Protein 2W2U (pdb70)

Sequence (171 aa):
MSAQVMLEEMARKYAINAVKADKEGNAEEAITNYKKAIEVLAQLVSLYRDGSTAAIYEQMINEYKRRIEVLKELISAQVMLEEMARKYAINAVKADKEGNAEEAITNYKKAIEVLAQLVSLYRDGSTAAIYEQMINEYKRRIEVLKELIRELLPELPHPPRELLPELPHPP

InterPro domains:
  IPR003593 AAA+ ATPase domain [SM00382] (136-277)
  IPR003959 ATPase, AAA-type, core [PF00004] (140-274)
  IPR007330 MIT domain [PF04212] (10-73)
  IPR007330 MIT domain [SM00745] (4-81)
  IPR027417 P-loop containing nucleoside triphosphate hydrolase [G3DSA:3.40.50.300] (93-274)
  IPR027417 P-loop containing nucleoside triphosphate hydrolase [SSF52540] (101-371)
  IPR036181 MIT domain superfamily [SSF116846] (7-85)
  IPR041569 AAA ATPase, AAA+ lid domain [PF17862] (296-332)
  IPR050304 Microtubule-severing AAA ATPase [PTHR23074] (82-372)
  IPR054951 Cell division protein CdvC [NF041006] (1-373)

Foldseek 3Di:
DDPLVVLVVVLVVLCVQLVVCVVVVNLVSNLVSLVSSLVSLVVSCVVPVPDPCNVVSVVSNVVSVVSNVVSVVPD/DLLVVLVVQLVVLQVQLVVCVVVPNLPSNLVSLVRSLVSLVVSCVVPVPDPCNVVSVVSNVVSVVVNVVSVVVD/DADVVDDDDDD/DDDPPDDDDDD

CATH classification: 1.20.58.80

Nearest PDB structures (foldseek):
  2w2u-assembly1_A  TM=1.014E+00  e=7.326E-10  Sulfolobus acidocaldarius
  2w2u-assembly2_B  TM=1.012E+00  e=4.508E-09  Sulfolobus acidocaldarius
  2v6y-assembly1_A  TM=9.928E-01  e=1.707E-07  Saccharolobus solfataricus
  4zey-assembly1_A  TM=8.244E-01  e=1.006E-01  Homo sapiens
  2crb-assembly1_A  TM=7.831E-01  e=1.677E-01  Mus musculus

Organism: NCBI:txid2285

Structure (mmCIF, N/CA/C/O backbone):
data_2W2U
#
_entry.id   2W2U
#
_cell.length_a   49.855
_cell.length_b   49.855
_cell.length_c   107.672
_cell.angle_alpha   90.00
_cell.angle_beta   90.00
_cell.angle_gamma   90.00
#
_symmetry.space_group_name_H-M   'P 43'
#
loop_
_entity.id
_entity.type
_entity.pdbx_description
1 polymer 'HYPOTHETICAL P60 KATANIN'
2 polymer 'CONSERVED ARCHAEAL PROTEIN'
3 water water
#
loop_
_atom_site.group_PDB
_atom_site.id
_atom_sit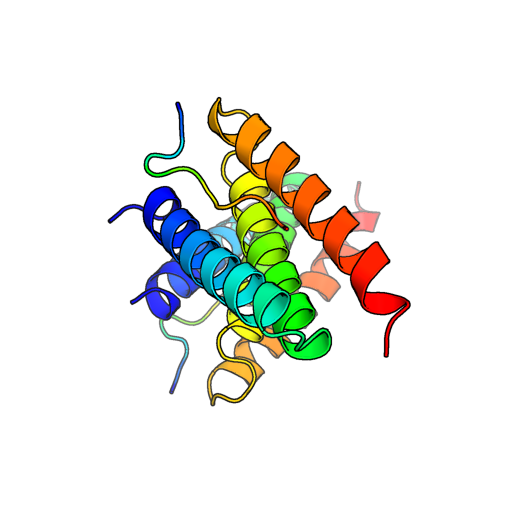e.type_symbol
_atom_site.label_atom_id
_atom_site.label_alt_id
_atom_site.label_comp_id
_atom_site.label_asym_id
_atom_site.label_entity_id
_atom_site.label_seq_id
_atom_site.pdbx_PDB_ins_code
_atom_site.Cartn_x
_atom_site.Cartn_y
_atom_site.Cartn_z
_atom_site.occupancy
_atom_site.B_iso_or_equiv
_atom_site.auth_seq_id
_atom_site.auth_comp_id
_atom_site.auth_asym_id
_atom_site.auth_atom_id
_atom_site.pdbx_PDB_model_num
ATOM 1 N N . MET A 1 9 ? 24.083 -16.224 38.924 1.00 24.71 1 MET A N 1
ATOM 2 C CA . MET A 1 9 ? 23.541 -14.882 39.280 1.00 24.62 1 MET A CA 1
ATOM 3 C C . MET A 1 9 ? 22.069 -14.983 39.664 1.00 23.59 1 MET A C 1
ATOM 4 O O . MET A 1 9 ? 21.245 -15.434 38.868 1.00 24.07 1 MET A O 1
ATOM 9 N N . SER A 1 10 ? 21.754 -14.560 40.888 1.00 22.33 2 SER A N 1
ATOM 10 C CA . SER A 1 10 ? 20.381 -14.539 41.404 1.00 20.78 2 SER A CA 1
ATOM 11 C C . SER A 1 10 ? 19.457 -13.637 40.576 1.00 19.96 2 SER A C 1
ATOM 12 O O . SER A 1 10 ? 19.924 -12.831 39.766 1.00 19.52 2 SER A O 1
ATOM 15 N N . ALA A 1 11 ? 18.151 -13.783 40.794 1.00 18.78 3 ALA A N 1
ATOM 16 C CA . ALA A 1 11 ? 17.141 -12.964 40.127 1.00 18.00 3 ALA A CA 1
ATOM 17 C C . ALA A 1 11 ? 17.211 -11.491 40.542 1.00 17.38 3 ALA A C 1
ATOM 18 O O . ALA A 1 11 ? 16.951 -10.604 39.726 1.00 17.13 3 ALA A O 1
ATOM 20 N N . GLN A 1 12 ? 17.561 -11.241 41.806 1.00 16.56 4 GLN A N 1
ATOM 21 C CA . GLN A 1 12 ? 17.660 -9.880 42.331 1.00 15.91 4 GLN A CA 1
ATOM 22 C C . GLN A 1 12 ? 18.781 -9.116 41.647 1.00 15.75 4 GLN A C 1
ATOM 23 O O . GLN A 1 12 ? 18.556 -8.042 41.089 1.00 15.11 4 GLN A O 1
ATOM 29 N N . VAL A 1 13 ? 19.983 -9.694 41.690 1.00 15.77 5 VAL A N 1
ATOM 30 C CA . VAL A 1 13 ? 21.185 -9.095 41.117 1.00 15.72 5 VAL A CA 1
ATOM 31 C C . VAL A 1 13 ? 21.056 -8.910 39.596 1.00 15.80 5 VAL A C 1
ATOM 32 O O . VAL A 1 13 ? 21.474 -7.892 39.051 1.00 15.67 5 VAL A O 1
ATOM 36 N N . MET A 1 14 ? 20.462 -9.895 38.931 1.00 15.92 6 MET A N 1
ATOM 37 C CA . MET A 1 14 ? 20.246 -9.845 37.490 1.00 16.65 6 MET A CA 1
ATOM 38 C C . MET A 1 14 ? 19.314 -8.686 37.094 1.00 15.21 6 MET A C 1
ATOM 39 O O . MET A 1 14 ? 19.604 -7.938 36.149 1.00 14.62 6 MET A O 1
ATOM 44 N N . LEU A 1 15 ? 18.212 -8.533 37.826 1.00 14.07 7 LEU A N 1
ATOM 45 C CA . LEU A 1 15 ? 17.291 -7.417 37.592 1.00 13.64 7 LEU A CA 1
ATOM 46 C C . LEU A 1 15 ? 17.905 -6.070 37.976 1.00 13.08 7 LEU A C 1
ATOM 47 O O . LEU A 1 15 ? 17.718 -5.078 37.276 1.00 12.84 7 LEU A O 1
ATOM 52 N N . GLU A 1 16 ? 18.644 -6.039 39.081 1.00 12.94 8 GLU A N 1
ATOM 53 C CA . GLU A 1 16 ? 19.352 -4.824 39.488 1.00 13.04 8 GLU A CA 1
ATOM 54 C C . GLU A 1 16 ? 20.291 -4.301 38.395 1.00 13.34 8 GLU A C 1
ATOM 55 O O . GLU A 1 16 ? 20.310 -3.103 38.116 1.00 13.09 8 GLU A O 1
ATOM 61 N N . GLU A 1 17 ? 21.050 -5.204 37.778 1.00 14.02 9 GLU A N 1
ATOM 62 C CA . GLU A 1 17 ? 21.938 -4.856 36.662 1.00 15.13 9 GLU A CA 1
ATOM 63 C C . GLU A 1 17 ? 21.168 -4.352 35.427 1.00 14.92 9 GLU A C 1
ATOM 64 O O . GLU A 1 17 ? 21.599 -3.398 34.761 1.00 14.71 9 GLU A O 1
ATOM 70 N N . MET A 1 18 ? 20.041 -5.002 35.136 1.00 14.81 10 MET A N 1
ATOM 71 C CA . MET A 1 18 ? 19.138 -4.598 34.055 1.00 15.45 10 MET A CA 1
ATOM 72 C C . MET A 1 18 ? 18.628 -3.174 34.261 1.00 14.83 10 MET A C 1
ATOM 73 O O . MET A 1 18 ? 18.679 -2.358 33.348 1.00 15.17 10 MET A O 1
ATOM 78 N N . ALA A 1 19 ? 18.132 -2.891 35.463 1.00 14.83 11 ALA A N 1
ATOM 79 C CA . ALA A 1 19 ? 17.702 -1.547 35.851 1.00 14.81 11 ALA A CA 1
ATOM 80 C C . ALA A 1 19 ? 18.836 -0.529 35.723 1.00 14.82 11 ALA A C 1
ATOM 81 O O . ALA A 1 19 ? 18.628 0.569 35.203 1.00 14.51 11 ALA A O 1
ATOM 83 N N . ARG A 1 20 ? 20.030 -0.912 36.188 1.00 15.07 12 ARG A N 1
ATOM 84 C CA . ARG A 1 20 ? 21.235 -0.081 36.082 1.00 15.73 12 ARG A CA 1
ATOM 85 C C . ARG A 1 20 ? 21.576 0.307 34.638 1.00 15.39 12 ARG A C 1
ATOM 86 O O . ARG A 1 20 ? 21.813 1.477 34.358 1.00 15.27 12 ARG A O 1
ATOM 94 N N . LYS A 1 21 ? 21.605 -0.680 33.743 1.00 15.52 13 LYS A N 1
ATOM 95 C CA . LYS A 1 21 ? 21.838 -0.463 32.311 1.00 16.23 13 LYS A CA 1
ATOM 96 C C . LYS A 1 21 ? 20.846 0.544 31.722 1.00 15.59 13 LYS A C 1
ATOM 97 O O . LYS A 1 21 ? 21.244 1.459 31.005 1.00 15.67 13 LYS A O 1
ATOM 103 N N . TYR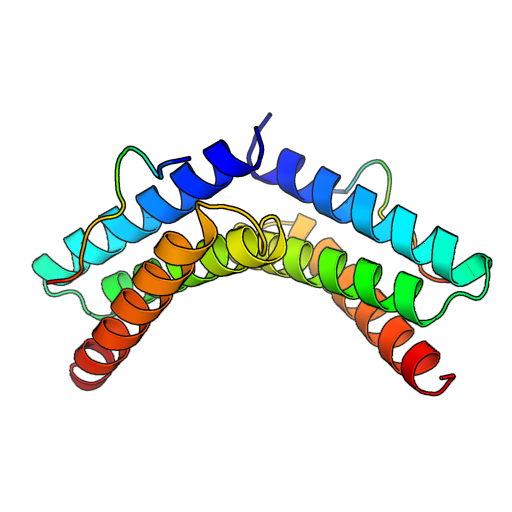 A 1 22 ? 19.564 0.382 32.040 1.00 15.29 14 TYR A N 1
ATOM 104 C CA . TYR A 1 22 ? 18.543 1.333 31.598 1.00 15.00 14 TYR A CA 1
ATOM 105 C C . TYR A 1 22 ? 18.747 2.734 32.174 1.00 14.87 14 TYR A C 1
ATOM 106 O O . TYR A 1 22 ? 18.655 3.726 31.443 1.00 14.57 14 TYR A O 1
ATOM 115 N N . ALA A 1 23 ? 19.032 2.803 33.475 1.00 14.62 15 ALA A N 1
ATOM 116 C CA . ALA A 1 23 ? 19.264 4.074 34.165 1.00 14.80 15 ALA A CA 1
ATOM 117 C C . ALA A 1 23 ? 20.459 4.834 33.585 1.00 15.10 15 ALA A C 1
ATOM 118 O O . ALA A 1 23 ? 20.380 6.041 33.365 1.00 15.26 15 ALA A O 1
ATOM 120 N N . ILE A 1 24 ? 21.553 4.119 33.333 1.00 15.42 16 ILE A N 1
ATOM 121 C CA . ILE A 1 24 ? 22.744 4.689 32.699 1.00 15.82 16 ILE A CA 1
ATOM 122 C C . ILE A 1 24 ? 22.434 5.182 31.276 1.00 15.76 16 ILE A C 1
ATOM 123 O O . ILE A 1 24 ? 22.877 6.264 30.885 1.00 16.04 16 ILE A O 1
ATOM 128 N N . ASN A 1 25 ? 21.676 4.395 30.514 1.00 15.92 17 ASN A N 1
ATOM 129 C CA . ASN A 1 25 ? 21.238 4.806 29.176 1.00 16.21 17 ASN A CA 1
ATOM 130 C C . ASN A 1 25 ? 20.399 6.085 29.201 1.00 15.99 17 ASN A C 1
ATOM 131 O O . ASN A 1 25 ? 20.550 6.947 28.337 1.00 15.86 17 ASN A O 1
ATOM 136 N N . ALA A 1 26 ? 19.525 6.194 30.199 1.00 15.90 18 ALA A N 1
ATOM 137 C CA . ALA A 1 26 ? 18.633 7.342 30.355 1.00 16.04 18 ALA A CA 1
ATOM 138 C C . ALA A 1 26 ? 19.367 8.634 30.726 1.00 16.46 18 ALA A C 1
ATOM 139 O O . ALA A 1 26 ? 19.089 9.693 30.164 1.00 16.01 18 ALA A O 1
ATOM 141 N N . VAL A 1 27 ? 20.294 8.538 31.677 1.00 17.03 19 VAL A N 1
ATOM 142 C CA . VAL A 1 27 ? 21.058 9.695 32.134 1.00 17.92 19 VAL A CA 1
ATOM 143 C C . VAL A 1 27 ? 21.987 10.192 31.015 1.00 18.39 19 VAL A C 1
ATOM 144 O O . VAL A 1 27 ? 22.159 11.403 30.834 1.00 18.79 19 VAL A O 1
ATOM 148 N N . LYS A 1 28 ? 22.553 9.253 30.257 1.00 18.70 20 LYS A N 1
ATOM 149 C CA . LYS A 1 28 ? 23.392 9.575 29.103 1.00 19.17 20 LYS A CA 1
ATOM 150 C C . LYS A 1 28 ? 22.589 10.333 28.048 1.00 19.09 20 LYS A C 1
ATOM 151 O O . LYS A 1 28 ? 22.973 11.437 27.649 1.00 18.84 20 LYS A O 1
ATOM 157 N N . ALA A 1 29 ? 21.471 9.741 27.617 1.00 19.09 21 ALA A N 1
ATOM 158 C CA . ALA A 1 29 ? 20.575 10.359 26.637 1.00 19.26 21 ALA A CA 1
ATOM 159 C C . ALA A 1 29 ? 20.051 11.711 27.127 1.00 19.36 21 ALA A C 1
ATOM 160 O O . ALA A 1 29 ? 19.947 12.662 26.354 1.00 19.22 21 ALA A O 1
ATOM 162 N N . ASP A 1 30 ? 19.744 11.781 28.420 1.00 19.83 22 ASP A N 1
ATOM 163 C CA . ASP A 1 30 ? 19.300 13.004 29.081 1.00 20.33 22 ASP A CA 1
ATOM 164 C C . ASP A 1 30 ? 20.329 14.131 28.916 1.00 20.95 22 ASP A C 1
ATOM 165 O O . ASP A 1 30 ? 19.976 15.245 28.518 1.00 21.11 22 ASP A O 1
ATOM 170 N N . LYS A 1 31 ? 21.593 13.831 29.212 1.00 21.57 23 LYS A N 1
ATOM 171 C CA . LYS A 1 31 ? 22.676 14.816 29.123 1.00 22.27 23 LYS A CA 1
ATOM 172 C C . LYS A 1 31 ? 23.024 15.208 27.682 1.00 22.30 23 LYS A C 1
ATOM 173 O O . LYS A 1 31 ? 23.570 16.287 27.440 1.00 22.53 23 LYS A O 1
ATOM 179 N N . GLU A 1 32 ? 22.700 14.332 26.736 1.00 22.35 24 GLU A N 1
ATOM 180 C CA . GLU A 1 32 ? 22.844 14.618 25.309 1.00 22.38 24 GLU A CA 1
ATOM 181 C C . GLU A 1 32 ? 21.645 15.383 24.721 1.00 22.07 24 GLU A C 1
ATOM 182 O O . GLU A 1 32 ? 21.641 15.727 23.535 1.00 22.23 24 GLU A O 1
ATOM 188 N N . GLY A 1 33 ? 20.638 15.647 25.551 1.00 21.64 25 GLY A N 1
ATOM 189 C CA . GLY A 1 33 ? 19.474 16.441 25.153 1.00 21.19 25 GLY A CA 1
ATOM 190 C C . GLY A 1 33 ? 18.474 15.703 24.277 1.00 20.98 25 GLY A C 1
ATOM 191 O O . GLY A 1 33 ? 17.783 16.320 23.458 1.00 21.24 25 GLY A O 1
ATOM 192 N N . ASN A 1 34 ? 18.420 14.381 24.431 1.00 20.24 26 ASN A N 1
ATOM 193 C CA . ASN A 1 34 ? 17.445 13.543 23.740 1.00 19.89 26 ASN A CA 1
ATOM 194 C C . ASN A 1 34 ? 16.349 13.126 24.723 1.00 19.23 26 ASN A C 1
ATOM 195 O O . ASN A 1 34 ? 16.404 12.037 25.308 1.00 19.04 26 ASN A O 1
ATOM 200 N N . ALA A 1 35 ? 15.362 14.003 24.898 1.00 18.27 27 ALA A N 1
ATOM 201 C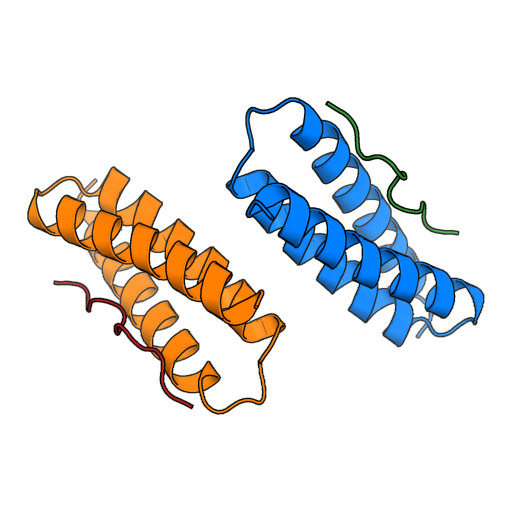 CA . ALA A 1 35 ? 14.301 13.816 25.890 1.00 17.59 27 ALA A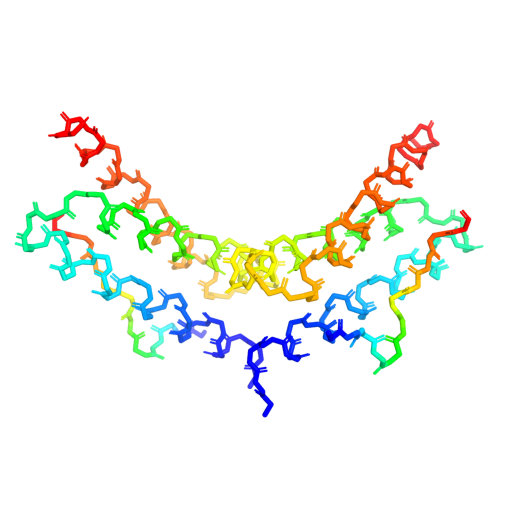 CA 1
ATOM 202 C C . ALA A 1 35 ? 13.564 12.487 25.768 1.00 17.24 27 ALA A C 1
ATOM 203 O O . ALA A 1 35 ? 13.350 11.806 26.776 1.00 17.13 27 ALA A O 1
ATOM 205 N N . GLU A 1 36 ? 13.196 12.116 24.541 1.00 16.81 28 GLU A N 1
ATOM 206 C CA . GLU A 1 36 ? 12.436 10.887 24.289 1.00 16.73 28 GLU A CA 1
ATOM 207 C C . GLU A 1 36 ? 13.192 9.607 24.665 1.00 16.54 28 GLU A C 1
ATOM 208 O O . GLU A 1 36 ? 12.639 8.739 25.348 1.00 15.97 28 GLU A O 1
ATOM 214 N N . GLU A 1 37 ? 14.435 9.501 24.192 1.00 16.33 29 GLU A N 1
ATOM 215 C CA . GLU A 1 37 ? 15.329 8.393 24.523 1.00 16.54 29 GLU A CA 1
ATOM 216 C C . GLU A 1 37 ? 15.647 8.333 26.012 1.00 15.51 29 GLU A C 1
ATOM 217 O O . GLU A 1 37 ? 15.737 7.251 26.590 1.00 15.46 29 GLU A O 1
ATOM 223 N N . ALA A 1 38 ? 15.821 9.499 26.626 1.00 14.59 30 ALA A N 1
ATOM 224 C CA . ALA A 1 38 ? 16.002 9.575 28.071 1.00 13.86 30 ALA A CA 1
ATOM 225 C C . ALA A 1 38 ? 14.763 9.017 28.777 1.00 13.43 30 ALA A C 1
ATOM 226 O O . ALA A 1 38 ? 14.878 8.139 29.639 1.00 13.09 30 ALA A O 1
ATOM 228 N N . ILE A 1 39 ? 13.585 9.505 28.374 1.00 12.77 31 ILE A N 1
ATOM 229 C CA . ILE A 1 39 ? 12.313 9.051 28.941 1.00 12.56 31 ILE A CA 1
ATOM 230 C C . ILE A 1 39 ? 12.070 7.548 28.767 1.00 12.30 31 ILE A C 1
ATOM 231 O O . ILE A 1 39 ? 11.700 6.876 29.733 1.00 12.15 31 ILE A O 1
ATOM 236 N N . THR A 1 40 ? 12.288 7.026 27.555 1.00 12.01 32 THR A N 1
ATOM 237 C CA . THR A 1 40 ? 12.099 5.596 27.269 1.00 12.10 32 THR A CA 1
ATOM 238 C C . THR A 1 40 ? 12.904 4.741 28.244 1.00 11.45 32 THR A C 1
ATOM 239 O O . THR A 1 40 ? 12.396 3.785 28.817 1.00 11.63 32 THR A O 1
ATOM 243 N N . ASN A 1 41 ? 14.166 5.104 28.421 1.00 11.02 33 ASN A N 1
ATOM 244 C CA . ASN A 1 41 ? 15.073 4.364 29.279 1.00 10.62 33 ASN A CA 1
ATOM 245 C C . ASN A 1 41 ? 14.772 4.500 30.782 1.00 10.21 33 ASN A C 1
ATOM 246 O O . ASN A 1 41 ? 14.892 3.527 31.524 1.00 9.64 33 ASN A O 1
ATOM 251 N N . TYR A 1 42 ? 14.364 5.697 31.211 1.00 10.17 34 TYR A N 1
ATOM 252 C CA . TYR A 1 42 ? 13.895 5.924 32.585 1.00 10.04 34 TYR A CA 1
ATOM 253 C C . TYR A 1 42 ? 12.679 5.034 32.888 1.00 10.50 34 TYR A C 1
ATOM 254 O O . TYR A 1 42 ? 12.612 4.401 33.950 1.00 10.23 34 TYR A O 1
ATOM 263 N N . LYS A 1 43 ? 11.726 4.986 31.953 1.00 10.57 35 LYS A N 1
ATOM 264 C CA . LYS A 1 43 ? 10.513 4.179 32.124 1.00 10.95 35 LYS A CA 1
ATOM 265 C C . LYS A 1 43 ? 10.850 2.698 32.253 1.00 10.70 35 LYS A C 1
ATOM 266 O O . LYS A 1 43 ? 10.215 1.974 33.020 1.00 9.97 35 LYS A O 1
ATOM 272 N N . LYS A 1 44 ? 11.850 2.264 31.486 1.00 11.01 36 LYS A N 1
ATOM 273 C CA . LYS A 1 44 ? 12.281 0.869 31.484 1.00 11.65 36 LYS A CA 1
ATOM 274 C C . LYS A 1 44 ? 13.021 0.514 32.769 1.00 11.46 36 LYS A C 1
ATOM 275 O O . LYS A 1 44 ? 12.920 -0.611 33.256 1.00 11.69 36 LYS A O 1
ATOM 281 N N . ALA A 1 45 ? 13.759 1.480 33.309 1.00 11.31 37 ALA A N 1
ATOM 282 C CA . ALA A 1 45 ? 14.382 1.337 34.624 1.00 11.34 37 ALA A CA 1
ATOM 283 C C . ALA A 1 45 ? 13.315 1.270 35.724 1.00 11.42 37 ALA A C 1
ATOM 284 O O . ALA A 1 45 ? 13.400 0.435 36.628 1.00 10.88 37 ALA A O 1
ATOM 286 N N . ILE A 1 46 ? 12.310 2.143 35.626 1.00 11.87 38 ILE A N 1
ATOM 287 C CA . ILE A 1 46 ? 11.181 2.164 36.571 1.00 12.50 38 ILE A CA 1
ATOM 288 C C . ILE A 1 46 ? 10.454 0.813 36.601 1.00 12.63 38 ILE A C 1
ATOM 289 O O . ILE A 1 46 ? 10.215 0.252 37.673 1.00 12.21 38 ILE A O 1
ATOM 294 N N . GLU A 1 47 ? 10.139 0.284 35.420 1.00 12.90 39 GLU A N 1
ATOM 295 C CA . GLU A 1 47 ? 9.464 -1.007 35.319 1.00 13.47 39 GLU A CA 1
ATOM 296 C C . GLU A 1 47 ? 10.265 -2.156 35.951 1.00 12.73 39 GLU A C 1
ATOM 297 O O . GLU A 1 47 ? 9.697 -3.000 36.644 1.00 12.67 39 GLU A O 1
ATOM 303 N N . VAL A 1 48 ? 11.573 -2.196 35.710 1.00 12.18 40 VAL A N 1
ATOM 304 C CA . VAL A 1 48 ? 12.424 -3.221 36.346 1.00 11.77 40 VAL A CA 1
ATOM 305 C C . VAL A 1 48 ? 12.487 -3.008 37.865 1.00 11.31 40 VAL A C 1
ATOM 306 O O . VAL A 1 48 ? 12.430 -3.970 38.634 1.00 11.11 40 VAL A O 1
ATOM 310 N N . LEU A 1 49 ? 12.594 -1.747 38.285 1.00 11.07 41 LEU A N 1
ATOM 311 C CA . LEU A 1 49 ? 12.636 -1.406 39.709 1.00 11.09 41 LEU A CA 1
ATOM 312 C C . LEU A 1 49 ? 11.308 -1.714 40.414 1.00 11.25 41 LEU A C 1
ATOM 313 O O . LEU A 1 49 ? 11.303 -2.137 41.569 1.00 10.75 41 LEU A O 1
ATOM 318 N N . ALA A 1 50 ? 10.193 -1.527 39.707 1.00 11.51 42 ALA A N 1
ATOM 319 C CA . ALA A 1 50 ? 8.881 -1.909 40.233 1.00 11.88 42 ALA A CA 1
ATOM 320 C C . ALA A 1 50 ? 8.780 -3.424 40.421 1.00 11.91 42 ALA A C 1
ATOM 321 O O . ALA A 1 50 ? 8.214 -3.893 41.408 1.00 12.13 42 ALA A O 1
ATOM 323 N N . GLN A 1 51 ? 9.347 -4.179 39.482 1.00 11.74 43 GLN A N 1
ATOM 324 C CA . GLN A 1 51 ? 9.384 -5.636 39.573 1.00 11.69 43 GLN A CA 1
ATOM 325 C C . GLN A 1 51 ? 10.200 -6.110 40.787 1.00 11.72 43 GLN A C 1
ATOM 326 O O . GLN A 1 51 ? 9.782 -7.031 41.505 1.00 11.13 43 GLN A O 1
ATOM 332 N N . LEU A 1 52 ? 11.360 -5.478 40.989 1.00 11.52 44 LEU A N 1
ATOM 333 C CA . LEU A 1 52 ? 12.215 -5.724 42.157 1.00 11.76 44 LEU A CA 1
ATOM 334 C C . LEU A 1 52 ? 11.496 -5.430 43.478 1.00 11.92 44 LEU A C 1
ATOM 335 O O . LEU A 1 52 ? 11.580 -6.218 44.419 1.00 11.93 44 LEU A O 1
ATOM 340 N N . VAL A 1 53 ? 10.783 -4.306 43.529 1.00 12.58 45 VAL A N 1
ATOM 341 C CA . VAL A 1 53 ? 9.890 -3.977 44.645 1.00 13.27 45 VAL A CA 1
ATOM 342 C C . VAL A 1 53 ? 8.835 -5.072 44.915 1.00 13.64 45 VAL A C 1
ATOM 343 O O . VAL A 1 53 ? 8.650 -5.455 46.057 1.00 13.50 45 VAL A O 1
ATOM 347 N N . SER A 1 54 ? 8.158 -5.576 43.877 1.00 14.13 46 SER A N 1
ATOM 348 C CA . SER A 1 54 ? 7.219 -6.705 44.052 1.00 14.76 46 SER A CA 1
ATOM 349 C C . SER A 1 54 ? 7.875 -7.949 44.637 1.00 14.51 46 SER A C 1
ATOM 350 O O . SER A 1 54 ? 7.298 -8.606 45.499 1.00 14.74 46 SER A O 1
ATOM 353 N N . LEU A 1 55 ? 9.071 -8.269 44.151 1.00 14.52 47 LEU A N 1
ATOM 354 C CA . LEU A 1 55 ? 9.773 -9.494 44.532 1.00 14.62 47 LEU A CA 1
ATOM 355 C C . LEU A 1 55 ? 10.406 -9.416 45.923 1.00 14.41 47 LEU A C 1
ATOM 356 O O . LEU A 1 55 ? 10.495 -10.427 46.621 1.00 14.32 47 LEU A O 1
ATOM 361 N N . TYR A 1 56 ? 10.845 -8.220 46.316 1.00 14.23 48 TYR A N 1
ATOM 362 C CA . TYR A 1 56 ? 11.579 -8.042 47.572 1.00 14.05 48 TY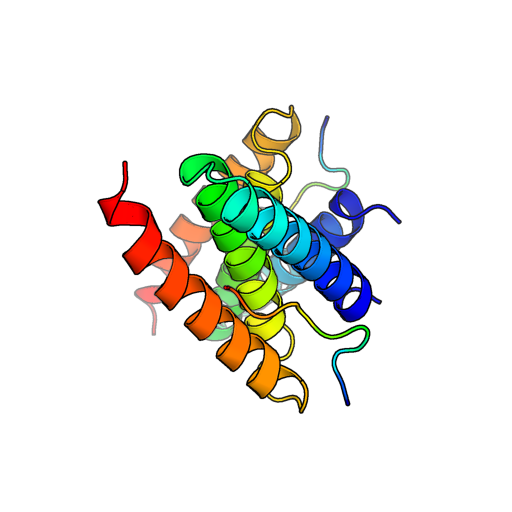R A CA 1
ATOM 363 C C . TYR A 1 56 ? 11.069 -6.837 48.360 1.00 13.85 48 TYR A C 1
ATOM 364 O O . TYR A 1 56 ? 11.854 -6.090 48.939 1.00 13.47 48 TYR A O 1
ATOM 373 N N . ARG A 1 57 ? 9.742 -6.679 48.383 1.00 13.93 49 ARG A N 1
ATOM 374 C CA . ARG A 1 57 ? 9.057 -5.544 49.009 1.00 14.12 49 ARG A CA 1
ATOM 375 C C . ARG A 1 57 ? 9.483 -5.259 50.451 1.00 13.37 49 ARG A C 1
ATOM 376 O O . ARG A 1 57 ? 9.575 -4.102 50.862 1.00 12.78 49 ARG A O 1
ATOM 384 N N . ASP A 1 58 ? 9.746 -6.321 51.205 1.00 13.25 50 ASP A N 1
ATOM 385 C CA . ASP A 1 58 ? 9.959 -6.202 52.643 1.00 13.10 50 ASP A CA 1
ATOM 386 C C . ASP A 1 58 ? 11.428 -6.191 53.039 1.00 13.02 50 ASP A C 1
ATOM 387 O O . ASP A 1 58 ? 11.744 -6.152 54.232 1.00 13.45 50 ASP A O 1
ATOM 392 N N . GLY A 1 59 ? 12.317 -6.212 52.040 1.00 12.60 51 GLY A N 1
ATOM 393 C CA . GLY A 1 59 ? 13.764 -6.165 52.266 1.00 11.97 51 GLY A CA 1
ATOM 394 C C . GLY A 1 59 ? 14.299 -4.756 52.466 1.00 11.92 51 GLY A C 1
ATOM 395 O O . GLY A 1 59 ? 13.570 -3.777 52.310 1.00 12.13 51 GLY A O 1
ATOM 396 N N . SER A 1 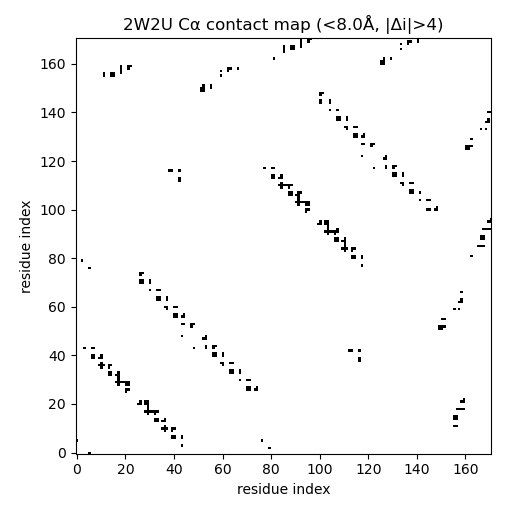60 ? 15.581 -4.655 52.807 1.00 11.74 52 SER A N 1
ATOM 397 C CA . SER A 1 60 ? 16.221 -3.365 53.047 1.00 11.92 52 SER A CA 1
ATOM 398 C C . SER A 1 60 ? 16.510 -2.566 51.770 1.00 11.82 52 SER A C 1
ATOM 399 O O . SER A 1 60 ? 16.486 -1.332 51.800 1.00 11.93 52 SER A O 1
ATOM 402 N N . THR A 1 61 ? 16.763 -3.258 50.659 1.00 11.76 53 THR A N 1
ATOM 403 C CA . THR A 1 61 ? 17.045 -2.588 49.381 1.00 11.56 53 THR A CA 1
ATOM 404 C C . THR A 1 61 ? 15.812 -1.867 48.812 1.00 11.73 53 THR A C 1
ATOM 405 O O . THR A 1 61 ? 15.955 -0.916 48.041 1.00 11.96 53 THR A O 1
ATOM 409 N N . ALA A 1 62 ? 14.613 -2.312 49.198 1.00 11.58 54 ALA A N 1
ATOM 410 C CA . ALA A 1 62 ? 13.362 -1.804 48.611 1.00 11.89 54 ALA A CA 1
ATOM 411 C C . ALA A 1 62 ? 13.218 -0.279 48.704 1.00 12.22 54 ALA A C 1
ATOM 412 O O . ALA A 1 62 ? 12.716 0.345 47.766 1.00 11.99 54 ALA A O 1
ATOM 414 N N . ALA A 1 63 ? 13.682 0.306 49.815 1.00 12.19 55 ALA A N 1
ATOM 415 C CA . ALA A 1 63 ? 13.657 1.758 50.014 1.00 12.53 55 ALA A CA 1
ATOM 416 C C . ALA A 1 63 ? 14.475 2.501 48.955 1.00 12.83 55 ALA A C 1
ATOM 417 O O . ALA A 1 63 ? 14.080 3.579 48.505 1.00 13.04 55 ALA A O 1
ATOM 419 N N . ILE A 1 64 ? 15.607 1.920 48.561 1.00 13.02 56 ILE A N 1
ATOM 420 C CA . ILE A 1 64 ? 16.426 2.467 47.475 1.00 13.46 56 ILE A CA 1
ATOM 421 C C . ILE A 1 64 ? 15.745 2.320 46.104 1.00 13.50 56 ILE A C 1
ATOM 422 O O . ILE A 1 64 ? 15.742 3.269 45.306 1.00 13.52 56 ILE A O 1
ATOM 427 N N . TYR A 1 65 ? 15.171 1.145 45.830 1.00 13.44 57 TYR A N 1
ATOM 428 C CA . TYR A 1 65 ? 14.376 0.957 44.604 1.00 13.47 57 TYR A CA 1
ATOM 429 C C . TYR A 1 65 ? 13.286 2.022 44.510 1.00 13.68 57 TYR A C 1
ATOM 430 O O . TYR A 1 65 ? 13.109 2.657 43.468 1.00 13.22 57 TYR A O 1
ATOM 439 N N . GLU A 1 66 ? 12.557 2.197 45.614 1.00 14.14 58 GLU A N 1
ATOM 440 C CA . GLU A 1 66 ? 11.420 3.104 45.679 1.00 14.85 58 GLU A CA 1
ATOM 441 C C . GLU A 1 66 ? 11.832 4.570 45.544 1.00 14.91 58 GLU A C 1
ATOM 442 O O . GLU A 1 66 ? 11.144 5.346 44.877 1.00 14.90 58 GLU A O 1
ATOM 448 N N . GLN A 1 67 ? 12.961 4.929 46.158 1.00 14.79 59 GLN A N 1
ATOM 449 C CA . GLN A 1 67 ? 13.567 6.250 46.004 1.00 14.97 59 GLN A CA 1
ATOM 450 C C . GLN A 1 67 ? 13.924 6.556 44.549 1.00 14.40 59 GLN A C 1
ATOM 451 O O . GLN A 1 67 ? 13.653 7.651 44.059 1.00 14.51 59 GLN A O 1
ATOM 457 N N . MET A 1 68 ? 14.540 5.595 43.868 1.00 14.09 60 MET A N 1
ATOM 458 C CA . MET A 1 68 ? 14.981 5.804 42.491 1.00 13.76 60 MET A CA 1
ATOM 459 C C . MET A 1 68 ? 13.820 5.857 41.489 1.00 13.47 60 MET A C 1
ATOM 460 O O . MET A 1 68 ? 13.854 6.643 40.533 1.00 13.23 60 MET A O 1
ATOM 465 N N . ILE A 1 69 ? 12.801 5.030 41.720 1.00 13.11 61 ILE A N 1
ATOM 466 C CA . ILE A 1 69 ? 11.553 5.085 40.947 1.00 13.24 61 ILE A CA 1
ATOM 467 C C . ILE A 1 69 ? 11.017 6.521 40.951 1.00 13.49 61 ILE A C 1
ATOM 468 O O . ILE A 1 69 ? 10.706 7.078 39.900 1.00 13.29 61 ILE A O 1
ATOM 473 N N . ASN A 1 70 ? 10.956 7.125 42.133 1.00 13.92 62 ASN A N 1
ATOM 474 C CA . ASN A 1 70 ? 10.417 8.472 42.275 1.00 14.36 62 ASN A CA 1
ATOM 475 C C . ASN A 1 70 ? 11.272 9.551 41.621 1.00 14.17 62 ASN A C 1
ATOM 476 O O . ASN A 1 70 ? 10.741 10.460 40.983 1.00 14.23 62 ASN A O 1
ATOM 481 N N . GLU A 1 71 ? 12.589 9.435 41.765 1.00 14.21 63 GLU A N 1
ATOM 482 C CA . GLU A 1 71 ? 13.517 10.344 41.103 1.00 14.34 63 GLU A CA 1
ATOM 483 C C . GLU A 1 71 ? 13.360 10.276 39.589 1.00 14.25 63 GLU A C 1
ATOM 484 O O . GLU A 1 71 ? 13.303 11.308 38.920 1.00 14.41 63 GLU A O 1
ATOM 490 N N . TYR A 1 72 ? 13.280 9.059 39.058 1.00 14.24 64 TYR A N 1
ATOM 491 C CA . TYR A 1 72 ? 13.140 8.856 37.617 1.00 14.12 64 TYR A CA 1
ATOM 492 C C . TYR A 1 72 ? 11.772 9.307 37.119 1.00 14.44 64 TYR A C 1
ATOM 493 O O . TYR A 1 72 ? 11.683 9.921 36.053 1.00 14.15 64 TYR A O 1
ATOM 502 N N . LYS A 1 73 ? 10.722 9.021 37.895 1.00 14.64 65 LYS A N 1
ATOM 503 C CA . LYS A 1 73 ? 9.375 9.506 37.580 1.00 15.52 65 LYS A CA 1
ATOM 504 C C . LYS A 1 73 ? 9.346 11.031 37.503 1.00 15.83 65 LYS A C 1
ATOM 505 O O . LYS A 1 73 ? 8.713 11.598 36.614 1.00 15.84 65 LYS A O 1
ATOM 511 N N . ARG A 1 74 ? 10.030 11.683 38.441 1.00 16.34 66 ARG A N 1
ATOM 512 C CA . ARG A 1 74 ? 10.094 13.144 38.478 1.00 17.20 66 ARG A CA 1
ATOM 513 C C . ARG A 1 74 ? 10.897 13.725 37.316 1.00 17.00 66 ARG A C 1
ATOM 514 O O . ARG A 1 74 ? 10.556 14.789 36.805 1.00 17.23 66 ARG A O 1
ATOM 522 N N . ARG A 1 75 ? 11.957 13.034 36.902 1.00 16.90 67 ARG A N 1
ATOM 523 C CA . ARG A 1 75 ? 12.715 13.465 35.726 1.00 16.89 67 ARG A CA 1
ATOM 524 C C . ARG A 1 75 ? 11.918 13.296 34.422 1.00 16.84 67 ARG A C 1
ATOM 525 O O . ARG A 1 75 ? 12.008 14.140 33.521 1.00 16.78 67 ARG A O 1
ATOM 533 N N . ILE A 1 76 ? 11.139 12.214 34.337 1.00 16.82 68 ILE A N 1
ATOM 534 C CA . ILE A 1 76 ? 10.197 12.004 33.227 1.00 16.62 68 ILE A CA 1
ATOM 535 C C . ILE A 1 76 ? 9.245 13.187 33.085 1.00 16.61 68 ILE A C 1
ATOM 536 O O . ILE A 1 76 ? 9.041 13.692 31.981 1.00 16.69 68 ILE A O 1
ATOM 541 N N . GLU A 1 77 ? 8.658 13.611 34.203 1.00 16.66 69 GLU A N 1
ATOM 542 C CA . GLU A 1 77 ? 7.665 14.683 34.204 1.00 17.00 69 GLU A CA 1
ATOM 543 C C . GLU A 1 77 ? 8.247 16.026 33.771 1.00 16.47 69 GLU A C 1
ATOM 544 O O . GLU A 1 77 ? 7.564 16.810 33.117 1.00 16.28 69 GLU A O 1
ATOM 550 N N . VAL A 1 78 ? 9.510 16.273 34.115 1.00 16.24 70 VAL A N 1
ATOM 551 C CA . VAL A 1 78 ? 10.234 17.439 33.606 1.00 16.19 70 VAL A CA 1
ATOM 552 C C . VAL A 1 78 ? 10.464 17.331 32.084 1.00 16.18 70 VAL A C 1
ATOM 553 O O . VAL A 1 78 ? 10.063 18.222 31.329 1.00 16.05 70 VAL A O 1
ATOM 557 N N . LEU A 1 79 ? 11.081 16.233 31.645 1.00 15.95 71 LEU A N 1
ATOM 558 C CA . LEU A 1 79 ? 11.471 16.060 30.229 1.00 15.51 71 LEU A CA 1
ATOM 559 C C . LEU A 1 79 ? 10.285 16.002 29.258 1.00 15.30 71 LEU A C 1
ATOM 560 O O . LEU A 1 79 ? 10.389 16.433 28.113 1.00 14.52 71 LEU A O 1
ATOM 565 N N . LYS A 1 80 ? 9.170 15.465 29.742 1.00 15.72 72 LYS A N 1
ATOM 566 C CA . LYS A 1 80 ? 7.913 15.373 29.003 1.00 16.53 72 LYS A CA 1
ATOM 567 C C . LYS A 1 80 ? 7.428 16.733 28.490 1.00 16.54 72 LYS A C 1
ATOM 568 O O . LYS A 1 80 ? 6.844 16.813 27.412 1.00 16.06 72 LYS A O 1
ATOM 574 N N . GLU A 1 81 ? 7.676 17.785 29.275 1.00 16.82 73 GLU A N 1
ATOM 575 C CA . GLU A 1 81 ? 7.245 19.150 28.954 1.00 17.42 73 GLU A CA 1
ATOM 576 C C . GLU A 1 81 ? 8.049 19.775 27.821 1.00 17.44 73 GLU A C 1
ATOM 577 O O . GLU A 1 81 ? 7.591 20.693 27.144 1.00 17.76 73 GLU A O 1
ATOM 583 N N . LEU A 1 82 ? 9.273 19.295 27.648 1.00 17.47 74 LEU A N 1
ATOM 584 C CA . LEU A 1 82 ? 10.061 19.605 26.476 1.00 17.52 74 LEU A CA 1
ATOM 585 C C . LEU A 1 82 ? 9.536 18.541 25.530 1.00 17.72 74 LEU A C 1
ATOM 586 O O . LEU A 1 82 ? 8.997 17.545 26.000 1.00 18.74 74 LEU A O 1
ATOM 591 N N . ILE A 1 83 ? 9.643 18.725 24.223 1.00 17.22 75 ILE A N 1
ATOM 592 C CA . ILE A 1 83 ? 8.968 17.790 23.292 1.00 16.54 75 ILE A CA 1
ATOM 593 C C . ILE A 1 83 ? 7.479 17.616 23.645 1.00 16.69 75 ILE A C 1
ATOM 594 O O . ILE A 1 83 ? 6.728 16.959 22.923 1.00 16.66 75 ILE A O 1
ATOM 599 N N . SER B 1 10 ? 20.312 -16.810 30.470 1.00 18.87 2 SER B N 1
ATOM 600 C CA . SER B 1 10 ? 19.774 -15.524 29.934 1.00 18.72 2 SER B CA 1
ATOM 601 C C . SER B 1 10 ? 18.695 -14.955 30.845 1.00 18.39 2 SER B C 1
ATOM 602 O O . SER B 1 10 ? 18.079 -15.689 31.622 1.00 18.27 2 SER B O 1
ATOM 605 N N . ALA B 1 11 ? 18.474 -13.645 30.734 1.00 18.01 3 ALA B N 1
ATOM 606 C CA . ALA B 1 11 ? 17.408 -12.967 31.467 1.00 17.80 3 ALA B CA 1
ATOM 607 C C . ALA B 1 11 ? 16.020 -13.470 31.056 1.00 17.34 3 ALA B C 1
ATOM 608 O O . ALA B 1 11 ? 15.152 -13.652 31.912 1.00 17.57 3 ALA B O 1
ATOM 610 N N . GLN B 1 12 ? 15.831 -13.706 29.755 1.00 16.79 4 GLN B N 1
ATOM 611 C CA . GLN B 1 12 ? 14.562 -14.194 29.209 1.00 16.22 4 GLN B CA 1
ATOM 612 C C . GLN B 1 12 ? 14.130 -15.508 29.853 1.00 16.18 4 GLN B C 1
ATOM 613 O O . GLN B 1 12 ? 13.002 -15.628 30.328 1.00 16.36 4 GLN B O 1
ATOM 619 N N . VAL B 1 13 ? 15.045 -16.474 29.876 1.00 15.88 5 VAL B N 1
ATOM 620 C CA . VAL B 1 13 ? 14.796 -17.821 30.391 1.00 15.87 5 VAL B CA 1
ATOM 621 C C . VAL B 1 13 ? 14.556 -17.811 31.903 1.00 16.06 5 VAL B C 1
ATOM 622 O O . VAL B 1 13 ? 13.669 -18.502 32.409 1.00 15.93 5 VAL B O 1
ATOM 626 N N . MET B 1 14 ? 15.339 -17.012 32.616 1.00 16.23 6 MET B N 1
ATOM 627 C CA . MET B 1 14 ? 15.175 -16.878 34.050 1.00 17.16 6 MET B CA 1
ATOM 628 C C . MET B 1 14 ? 13.835 -16.211 34.406 1.00 15.65 6 MET B C 1
ATOM 629 O O . MET B 1 14 ? 13.168 -16.640 35.337 1.00 15.19 6 MET B O 1
ATOM 634 N N . LEU B 1 15 ? 13.452 -15.176 33.657 1.00 15.01 7 LEU B N 1
ATOM 635 C CA . LEU B 1 15 ? 12.140 -14.534 33.835 1.00 14.32 7 LEU B CA 1
ATOM 636 C C . LEU B 1 15 ? 10.970 -15.449 33.448 1.00 14.05 7 LEU B C 1
ATOM 637 O O . LEU B 1 15 ? 9.951 -15.476 34.135 1.00 13.34 7 LEU B O 1
ATOM 642 N N . GLU B 1 16 ? 11.127 -16.205 32.359 1.00 14.21 8 GLU B N 1
ATOM 643 C CA . GLU B 1 16 ? 10.148 -17.236 31.985 1.00 14.32 8 GLU B CA 1
ATOM 644 C C . GLU B 1 16 ? 9.938 -18.267 33.100 1.00 14.69 8 GLU B C 1
ATOM 645 O O . GLU B 1 16 ? 8.804 -18.675 33.364 1.00 14.50 8 GLU B O 1
ATOM 651 N N . GLU B 1 17 ? 11.028 -18.674 33.751 1.00 15.25 9 GLU B N 1
ATOM 652 C CA . GLU B 1 17 ? 10.964 -19.633 34.868 1.00 16.16 9 GLU B CA 1
ATOM 653 C C . GLU B 1 17 ? 10.254 -19.053 36.094 1.00 15.66 9 GLU B C 1
ATOM 654 O O . GLU B 1 17 ? 9.516 -19.760 36.782 1.00 15.30 9 GLU B O 1
ATOM 660 N N . MET B 1 18 ? 10.484 -17.766 36.352 1.00 15.57 10 MET B N 1
ATOM 661 C CA . MET B 1 18 ? 9.828 -17.045 37.447 1.00 16.16 10 MET B CA 1
ATOM 662 C C . MET B 1 18 ? 8.324 -16.954 37.232 1.00 14.90 10 MET B C 1
ATOM 663 O O . MET B 1 18 ? 7.541 -17.288 38.121 1.00 14.82 10 MET B O 1
ATOM 668 N N . ALA B 1 19 ? 7.934 -16.494 36.046 1.00 14.19 11 ALA B N 1
ATOM 669 C CA . ALA B 1 19 ? 6.530 -16.404 35.663 1.00 13.75 11 ALA B CA 1
ATOM 670 C C . ALA B 1 19 ? 5.836 -17.76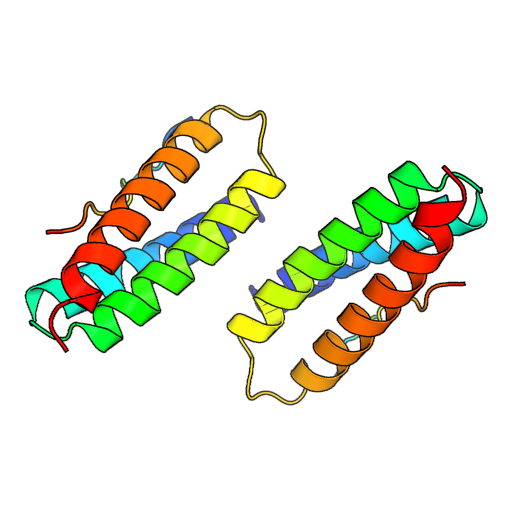7 35.733 1.00 13.52 11 ALA B C 1
ATOM 671 O O . ALA B 1 19 ? 4.724 -17.866 36.265 1.00 13.65 11 ALA B O 1
ATOM 673 N N . ARG B 1 20 ? 6.491 -18.808 35.212 1.00 13.28 12 ARG B N 1
ATOM 674 C CA . ARG B 1 20 ? 5.948 -20.172 35.282 1.00 13.46 12 ARG B CA 1
ATOM 675 C C . ARG B 1 20 ? 5.730 -20.675 36.713 1.00 13.02 12 ARG B C 1
ATOM 676 O O . ARG B 1 20 ? 4.709 -21.289 36.997 1.00 12.51 12 ARG B O 1
ATOM 684 N N . LYS B 1 21 ? 6.689 -20.422 37.598 1.00 13.25 13 LYS B N 1
ATOM 685 C CA . LYS B 1 21 ? 6.539 -20.797 39.009 1.00 14.02 13 LYS B CA 1
ATOM 686 C C . LYS B 1 21 ? 5.304 -20.158 39.644 1.00 13.00 13 LYS B C 1
ATOM 687 O O . LYS B 1 21 ? 4.532 -20.837 40.316 1.00 12.87 13 LYS B O 1
ATOM 693 N N . TYR B 1 22 ? 5.126 -18.857 39.429 1.00 12.65 14 TYR B N 1
ATOM 694 C CA . TYR B 1 22 ? 3.932 -18.160 39.905 1.00 12.27 14 TYR B CA 1
ATOM 695 C C . TYR B 1 22 ? 2.668 -18.762 39.305 1.00 12.32 14 TYR B C 1
ATOM 696 O O . TYR B 1 22 ? 1.707 -19.028 40.024 1.00 12.28 14 TYR B O 1
ATOM 705 N N . ALA B 1 23 ? 2.696 -18.995 37.991 1.00 12.10 15 ALA B N 1
ATOM 706 C CA . ALA B 1 23 ? 1.565 -19.556 37.259 1.00 12.16 15 ALA B CA 1
ATOM 707 C C . ALA B 1 23 ? 1.145 -20.920 37.804 1.00 12.31 15 ALA B C 1
ATOM 708 O O . ALA B 1 23 ? -0.038 -21.145 38.049 1.00 12.23 15 ALA B O 1
ATOM 710 N N . ILE B 1 24 ? 2.123 -21.811 37.986 1.00 12.56 16 ILE B N 1
ATOM 711 C CA . ILE B 1 24 ? 1.920 -23.133 38.582 1.00 12.88 16 ILE B CA 1
ATOM 712 C C . ILE B 1 24 ? 1.341 -23.035 39.992 1.00 13.11 16 ILE B C 1
ATOM 713 O O . ILE B 1 24 ? 0.403 -23.761 40.328 1.00 13.19 16 ILE B O 1
ATOM 718 N N . ASN B 1 25 ? 1.906 -22.144 40.807 1.00 13.66 17 ASN B N 1
ATOM 719 C CA . ASN B 1 25 ? 1.383 -21.868 42.145 1.00 14.25 17 ASN B CA 1
ATOM 720 C C . ASN B 1 25 ? -0.047 -21.315 42.119 1.00 14.31 17 ASN B C 1
ATOM 721 O O . ASN B 1 25 ? -0.877 -21.696 42.943 1.00 14.06 17 ASN B O 1
ATOM 726 N N . ALA B 1 26 ? -0.327 -20.431 41.159 1.00 14.41 18 ALA B N 1
ATOM 727 C CA . ALA B 1 26 ? -1.672 -19.875 40.977 1.00 14.83 18 ALA B CA 1
ATOM 728 C C . ALA B 1 26 ? -2.694 -20.963 40.673 1.00 15.22 18 ALA B C 1
ATOM 729 O O . ALA B 1 26 ? -3.740 -21.026 41.323 1.00 15.19 18 ALA B O 1
ATOM 731 N N . VAL B 1 27 ? -2.378 -21.814 39.693 1.00 15.39 19 VAL B N 1
ATOM 732 C CA . VAL B 1 27 ? -3.285 -22.871 39.247 1.00 16.07 19 VAL B CA 1
ATOM 733 C C . VAL B 1 27 ? -3.544 -23.882 40.362 1.00 16.70 19 VAL B C 1
ATOM 734 O O . VAL B 1 27 ? -4.686 -24.298 40.569 1.00 16.84 19 VAL B O 1
ATOM 738 N N . LYS B 1 28 ? -2.486 -24.253 41.080 1.00 17.40 20 LYS B N 1
ATOM 739 C CA . LYS B 1 28 ? -2.581 -25.179 42.207 1.00 18.45 20 LYS B CA 1
ATOM 740 C C . LYS B 1 28 ? -3.538 -24.659 43.285 1.00 18.66 20 LYS B C 1
ATOM 741 O O . LYS B 1 28 ? -4.477 -25.359 43.674 1.00 18.94 20 LYS B O 1
ATOM 747 N N . ALA B 1 29 ? -3.298 -23.430 43.741 1.00 18.79 21 ALA B N 1
ATOM 748 C CA . ALA B 1 29 ? -4.149 -22.768 44.723 1.00 19.19 21 ALA B CA 1
ATOM 749 C C . ALA B 1 29 ? -5.574 -22.614 44.203 1.00 19.62 21 ALA B C 1
ATOM 750 O O . ALA B 1 29 ? -6.533 -22.773 44.958 1.00 19.45 21 ALA B O 1
ATOM 752 N N . ASP B 1 30 ? -5.696 -22.318 42.908 1.00 20.23 22 ASP B N 1
ATOM 753 C CA . ASP B 1 30 ? -6.982 -22.210 42.231 1.00 20.99 22 ASP B CA 1
ATOM 754 C C . ASP B 1 30 ? -7.779 -23.505 42.397 1.00 21.83 22 ASP B C 1
ATOM 755 O O . ASP B 1 30 ? -8.941 -23.484 42.825 1.00 22.16 22 ASP B O 1
ATOM 760 N N . LYS B 1 31 ? -7.141 -24.627 42.072 1.00 22.68 23 LYS B N 1
ATOM 761 C CA . LYS B 1 31 ? -7.773 -25.937 42.163 1.00 23.47 23 LYS B CA 1
ATOM 762 C C . LYS B 1 31 ? -8.054 -26.330 43.612 1.00 23.73 23 LYS B C 1
ATOM 763 O O . LYS B 1 31 ? -9.019 -27.041 43.882 1.00 23.93 23 LYS B O 1
ATOM 769 N N . GLU B 1 32 ? -7.218 -25.848 44.533 1.00 24.13 24 GLU B N 1
ATOM 770 C CA . GLU B 1 32 ? -7.393 -26.096 45.970 1.00 24.46 24 GLU B CA 1
ATOM 771 C C . GLU B 1 32 ? -8.529 -25.282 46.600 1.00 23.90 24 GLU B C 1
ATOM 772 O O . GLU B 1 32 ? -8.926 -25.543 47.739 1.00 24.12 24 GLU B O 1
ATOM 778 N N . GLY B 1 33 ? -9.039 -24.296 45.866 1.00 23.22 25 GLY B N 1
ATOM 779 C CA . GLY B 1 33 ? -10.161 -23.485 46.328 1.00 22.43 25 GLY B CA 1
ATOM 780 C C . GLY B 1 33 ? -9.785 -22.270 47.162 1.00 21.98 25 GLY B C 1
ATOM 781 O O . GLY B 1 33 ? -10.632 -21.701 47.853 1.00 21.79 25 GLY B O 1
ATOM 782 N N . ASN B 1 34 ? -8.515 -21.876 47.114 1.00 21.30 26 ASN B N 1
ATOM 783 C CA . ASN B 1 34 ? -8.082 -20.653 47.776 1.00 20.90 26 ASN B CA 1
ATOM 784 C C . ASN B 1 34 ? -7.939 -19.516 46.763 1.00 20.02 26 ASN B C 1
ATOM 785 O O . ASN B 1 34 ? -6.895 -19.350 46.119 1.00 19.39 26 ASN B O 1
ATOM 790 N N . ALA B 1 35 ? -9.018 -18.747 46.630 1.00 19.04 27 ALA B N 1
ATOM 791 C CA . ALA B 1 35 ? -9.120 -17.675 45.642 1.00 18.28 27 ALA B CA 1
ATOM 792 C C . ALA B 1 35 ? -8.049 -16.591 45.787 1.00 17.60 27 ALA B C 1
ATOM 793 O O . ALA B 1 35 ? -7.515 -16.129 44.788 1.00 17.56 27 ALA B O 1
ATOM 795 N N . GLU B 1 36 ? -7.724 -16.205 47.019 1.00 16.93 28 GLU B N 1
ATOM 796 C CA . GLU B 1 36 ? -6.777 -15.108 47.254 1.00 16.84 28 GLU B CA 1
ATOM 797 C C . GLU B 1 36 ? -5.336 -15.424 46.825 1.00 16.83 28 GLU B C 1
ATOM 798 O O . GLU B 1 36 ? -4.686 -14.599 46.171 1.00 16.16 28 GLU B O 1
ATOM 804 N N . GLU B 1 37 ? -4.835 -16.598 47.210 1.00 16.95 29 GLU B N 1
ATOM 805 C CA . GLU B 1 37 ? -3.463 -16.960 46.859 1.00 17.67 29 GLU B CA 1
ATOM 806 C C . GLU B 1 37 ? -3.357 -17.388 45.398 1.00 16.72 29 GLU B C 1
ATOM 807 O O . GLU B 1 37 ? -2.312 -17.218 44.786 1.00 16.90 29 GLU B O 1
ATOM 813 N N . ALA B 1 38 ? -4.444 -17.913 44.839 1.00 16.18 30 ALA B N 1
ATOM 814 C CA . ALA B 1 38 ? -4.536 -18.101 43.388 1.00 15.69 30 ALA B CA 1
ATOM 815 C C . ALA B 1 38 ? -4.384 -16.758 42.668 1.00 15.41 30 ALA B C 1
ATOM 816 O O . ALA B 1 38 ? -3.510 -16.616 41.804 1.00 15.31 30 ALA B O 1
ATOM 818 N N . ILE B 1 39 ? -5.207 -15.777 43.055 1.00 14.66 31 ILE B N 1
ATOM 819 C CA . ILE B 1 39 ? -5.163 -14.423 42.471 1.00 14.53 31 ILE B CA 1
ATOM 820 C C . ILE B 1 39 ? -3.809 -13.730 42.652 1.00 14.22 31 ILE B C 1
ATOM 821 O O . ILE B 1 39 ? -3.292 -13.140 41.700 1.00 14.10 31 ILE B O 1
ATOM 826 N N . THR B 1 40 ? -3.255 -13.805 43.867 1.00 14.04 32 THR B N 1
ATOM 827 C CA . THR B 1 40 ? -1.939 -13.235 44.195 1.00 13.57 32 THR B CA 1
ATOM 828 C C . THR B 1 40 ? -0.878 -13.761 43.233 1.00 12.90 32 THR B C 1
ATOM 829 O O . THR B 1 40 ? -0.099 -12.998 42.671 1.00 12.95 32 THR B O 1
ATOM 833 N N . ASN B 1 41 ? -0.869 -15.076 43.051 1.00 12.20 33 ASN B N 1
ATOM 834 C CA . ASN B 1 41 ? 0.077 -15.737 42.166 1.00 11.50 33 ASN B CA 1
ATOM 835 C C . ASN B 1 41 ? -0.161 -15.506 40.680 1.00 11.01 33 ASN B C 1
ATOM 836 O O . ASN B 1 41 ? 0.800 -15.393 39.918 1.00 10.56 33 ASN B O 1
ATOM 841 N N . TYR B 1 42 ? -1.431 -15.446 40.271 1.00 11.13 34 TYR B N 1
ATOM 842 C CA . TYR B 1 42 ? -1.779 -15.082 38.887 1.00 11.14 34 TYR B CA 1
ATOM 843 C C . TYR B 1 42 ? -1.272 -13.666 38.569 1.00 11.11 34 TYR B C 1
ATOM 844 O O . TYR B 1 42 ? -0.713 -13.437 37.499 1.00 10.96 34 TYR B O 1
ATOM 853 N N . LYS B 1 43 ? -1.469 -12.732 39.502 1.00 11.20 35 LYS B N 1
ATOM 854 C CA . LYS B 1 43 ? -1.014 -11.343 39.330 1.00 11.75 35 LYS B CA 1
ATOM 855 C C . LYS B 1 43 ? 0.515 -11.216 39.246 1.00 11.36 35 LYS B C 1
ATOM 856 O O . LYS B 1 43 ? 1.015 -10.383 38.498 1.00 10.79 35 LYS B O 1
ATOM 862 N N . LYS B 1 44 ? 1.234 -12.044 40.012 1.00 11.52 36 LYS B N 1
ATOM 863 C CA . LYS B 1 44 ? 2.705 -12.101 39.983 1.00 12.04 36 LYS B CA 1
ATOM 864 C C . LYS B 1 44 ? 3.224 -12.607 38.640 1.00 11.74 36 LYS B C 1
ATOM 865 O O . LYS B 1 44 ? 4.206 -12.084 38.107 1.00 12.07 36 LYS B O 1
ATOM 871 N N . ALA B 1 45 ? 2.581 -13.647 38.119 1.00 11.29 37 ALA B N 1
ATOM 872 C CA . ALA B 1 45 ? 2.889 -14.175 36.787 1.00 11.19 37 ALA B CA 1
ATOM 873 C C . ALA B 1 45 ? 2.689 -13.100 35.716 1.00 11.04 37 ALA B C 1
ATOM 874 O O . ALA B 1 45 ? 3.578 -12.866 34.892 1.00 10.85 37 ALA B O 1
ATOM 876 N N . ILE B 1 46 ? 1.530 -12.438 35.755 1.00 11.01 38 ILE B N 1
ATOM 877 C CA . ILE B 1 46 ? 1.191 -11.357 34.817 1.00 11.27 38 ILE B CA 1
ATOM 878 C C . ILE B 1 46 ? 2.285 -10.292 34.823 1.00 11.36 38 ILE B C 1
ATOM 879 O O . ILE B 1 46 ? 2.790 -9.892 33.770 1.00 10.64 38 ILE B O 1
ATOM 884 N N . GLU B 1 47 ? 2.659 -9.870 36.030 1.00 11.73 39 GLU B N 1
ATOM 885 C CA . GLU B 1 47 ? 3.692 -8.873 36.221 1.00 12.14 39 GLU B CA 1
ATOM 886 C C . GLU B 1 47 ? 5.030 -9.254 35.563 1.00 11.60 39 GLU B C 1
ATOM 887 O O . GLU B 1 47 ? 5.633 -8.440 34.871 1.00 11.69 39 GLU B O 1
ATOM 893 N N . VAL B 1 48 ? 5.494 -10.476 35.800 1.00 11.25 40 VAL B N 1
ATOM 894 C CA . VAL B 1 48 ? 6.734 -10.959 35.183 1.00 11.29 40 VAL B CA 1
ATOM 895 C C . VAL B 1 48 ? 6.557 -11.095 33.660 1.00 10.97 40 VAL B C 1
ATOM 896 O O . VAL B 1 48 ? 7.474 -10.778 32.902 1.00 10.76 40 VAL B O 1
ATOM 900 N N . LEU B 1 49 ? 5.375 -11.543 33.227 1.00 10.92 41 LEU B N 1
ATOM 901 C CA . LEU B 1 49 ? 5.086 -11.712 31.799 1.00 11.14 41 LEU B CA 1
ATOM 902 C C . LEU B 1 49 ? 4.989 -10.371 31.065 1.00 11.48 41 LEU B C 1
ATOM 903 O O . LEU B 1 49 ? 5.357 -10.271 29.896 1.00 11.32 41 LEU B O 1
ATOM 908 N N . ALA B 1 50 ? 4.500 -9.346 31.759 1.00 11.91 42 ALA B N 1
ATOM 909 C CA . ALA B 1 50 ? 4.438 -7.996 31.199 1.00 12.60 42 ALA B CA 1
ATOM 910 C C . ALA B 1 50 ? 5.851 -7.439 31.026 1.00 12.88 42 ALA B C 1
ATOM 911 O O . ALA B 1 50 ? 6.130 -6.730 30.056 1.00 13.25 42 ALA B O 1
ATOM 913 N N . GLN B 1 51 ? 6.738 -7.782 31.961 1.00 12.88 43 GLN B N 1
ATOM 914 C CA . GLN B 1 51 ? 8.152 -7.407 31.875 1.00 13.50 43 GLN B CA 1
ATOM 915 C C . GLN B 1 51 ? 8.815 -8.040 30.646 1.00 13.38 43 GLN B C 1
ATOM 916 O O . GLN B 1 51 ? 9.545 -7.371 29.913 1.00 13.20 43 GLN B O 1
ATOM 922 N N . LEU B 1 52 ? 8.542 -9.328 30.441 1.00 13.71 44 LEU B N 1
ATOM 923 C CA . LEU B 1 52 ? 9.005 -10.087 29.282 1.00 13.70 44 LEU B CA 1
ATOM 924 C C . LEU B 1 52 ? 8.519 -9.5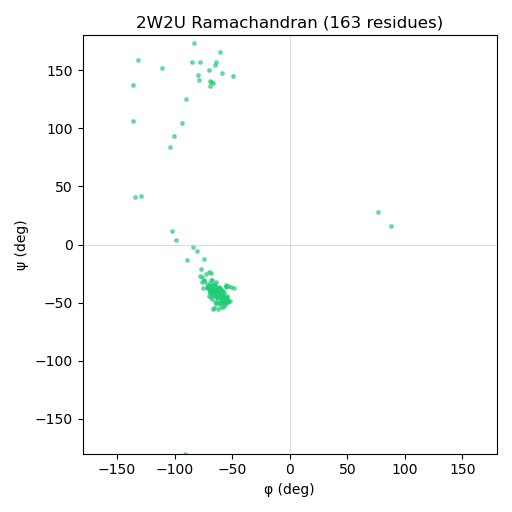10 27.955 1.00 14.03 44 LEU B C 1
ATOM 925 O O . LEU B 1 52 ? 9.271 -9.475 26.983 1.00 14.20 44 LEU B O 1
ATOM 930 N N . VAL B 1 53 ? 7.265 -9.068 27.919 1.00 14.47 45 VAL B N 1
ATOM 931 C CA . VAL B 1 53 ? 6.735 -8.328 26.776 1.00 14.99 45 VAL B CA 1
ATOM 932 C C . VAL B 1 53 ? 7.537 -7.037 26.534 1.00 15.75 45 VAL B C 1
ATOM 933 O O . VAL B 1 53 ? 7.954 -6.784 25.407 1.00 16.12 45 VAL B O 1
ATOM 937 N N . SER B 1 54 ? 7.780 -6.242 27.579 1.00 16.16 46 SER B N 1
ATOM 938 C CA . SER B 1 54 ? 8.566 -5.008 27.425 1.00 16.60 46 SER B CA 1
ATOM 939 C C . SER B 1 54 ? 9.964 -5.294 26.891 1.00 16.34 46 SER B C 1
ATOM 940 O O . SER B 1 54 ? 10.458 -4.583 26.022 1.00 16.66 46 SER B O 1
ATOM 943 N N . LEU B 1 55 ? 10.595 -6.334 27.420 1.00 16.43 47 LEU B N 1
ATOM 944 C CA . LEU B 1 55 ? 11.942 -6.714 27.008 1.00 16.37 47 LEU B CA 1
ATOM 945 C C . LEU B 1 55 ? 12.022 -7.275 25.577 1.00 16.23 47 LEU B C 1
ATOM 946 O O . LEU B 1 55 ? 12.956 -6.961 24.842 1.00 15.96 47 LEU B O 1
ATOM 951 N N . TYR B 1 56 ? 11.053 -8.108 25.192 1.00 15.99 48 TYR B N 1
ATOM 952 C CA . TYR B 1 56 ? 11.098 -8.807 23.896 1.00 15.96 48 TYR B CA 1
ATOM 953 C C . TYR B 1 56 ? 9.804 -8.640 23.098 1.00 15.77 48 TYR B C 1
ATOM 954 O O . TYR B 1 56 ? 9.314 -9.595 22.484 1.00 15.86 48 TYR B O 1
ATOM 963 N N . ARG B 1 57 ? 9.274 -7.414 23.110 1.00 15.57 49 ARG B N 1
ATOM 964 C CA . ARG B 1 57 ? 7.984 -7.058 22.487 1.00 15.47 49 ARG B CA 1
ATOM 965 C C . ARG B 1 57 ? 7.810 -7.547 21.053 1.00 14.89 49 ARG B C 1
ATOM 966 O O . ARG B 1 57 ? 6.715 -7.954 20.660 1.00 14.75 49 ARG B O 1
ATOM 974 N N . ASP B 1 58 ? 8.896 -7.515 20.289 1.00 14.31 50 ASP B N 1
ATOM 975 C CA . ASP B 1 58 ? 8.837 -7.742 18.849 1.00 14.39 50 ASP B CA 1
ATOM 976 C C . ASP B 1 58 ? 9.297 -9.132 18.424 1.00 14.05 50 ASP B C 1
ATOM 977 O O . ASP B 1 58 ? 9.470 -9.387 17.233 1.00 14.14 50 ASP B O 1
ATOM 982 N N . GLY B 1 59 ? 9.460 -10.029 19.399 1.00 13.80 51 GLY B N 1
ATOM 983 C CA . GLY B 1 59 ? 9.901 -11.395 19.143 1.00 13.56 51 GLY B CA 1
ATOM 984 C C . GLY B 1 59 ? 8.757 -12.363 18.917 1.00 13.67 51 GLY B C 1
ATOM 985 O O . GLY B 1 59 ? 7.586 -11.981 18.952 1.00 13.99 51 GLY B O 1
ATOM 986 N N . SER B 1 60 ? 9.110 -13.623 18.683 1.00 13.74 52 SER B N 1
ATOM 987 C CA . SER B 1 60 ? 8.144 -14.683 18.403 1.00 13.58 52 SER B CA 1
ATOM 988 C C . SER B 1 60 ? 7.440 -15.201 19.666 1.00 13.34 52 SER B C 1
ATOM 989 O O . SER B 1 60 ? 6.315 -15.691 19.588 1.00 13.86 52 SER B O 1
ATOM 992 N N . THR B 1 61 ? 8.096 -15.092 20.821 1.00 12.88 53 THR B N 1
ATOM 993 C CA . THR B 1 61 ? 7.507 -15.543 22.084 1.00 12.41 53 THR B CA 1
ATOM 994 C C . THR B 1 61 ? 6.457 -14.571 22.639 1.00 12.50 53 THR B C 1
ATOM 995 O O . THR B 1 61 ? 5.616 -14.967 23.449 1.00 12.34 53 THR B O 1
ATOM 999 N N . ALA B 1 62 ? 6.507 -13.311 22.198 1.00 12.52 54 ALA B N 1
ATOM 1000 C CA . ALA B 1 62 ? 5.641 -12.247 22.735 1.00 13.03 54 ALA B CA 1
ATOM 1001 C C . ALA B 1 62 ? 4.145 -12.572 22.673 1.00 13.05 54 ALA B C 1
ATOM 1002 O O . ALA B 1 62 ? 3.401 -12.214 23.581 1.00 13.14 54 ALA B O 1
ATOM 1004 N N . ALA B 1 63 ? 3.722 -13.261 21.614 1.00 12.97 55 ALA B N 1
ATOM 1005 C CA . ALA B 1 63 ? 2.314 -13.630 21.418 1.00 13.23 55 ALA B CA 1
ATOM 1006 C C . ALA B 1 63 ? 1.787 -14.579 22.497 1.00 13.22 55 ALA B C 1
ATOM 1007 O O . ALA B 1 63 ? 0.651 -14.431 22.951 1.00 13.48 55 ALA B O 1
ATOM 1009 N N . ILE B 1 64 ? 2.601 -15.551 22.904 1.00 13.42 56 ILE B N 1
ATOM 1010 C CA . ILE B 1 64 ? 2.198 -16.452 23.986 1.00 13.74 56 ILE B CA 1
ATOM 1011 C C . ILE B 1 64 ? 2.266 -15.791 25.370 1.00 13.63 56 ILE B C 1
ATOM 1012 O O . ILE B 1 64 ? 1.457 -16.103 26.248 1.00 13.76 56 ILE B O 1
ATOM 1017 N N . TYR B 1 65 ? 3.198 -14.856 25.556 1.00 13.52 57 TYR B N 1
ATOM 1018 C CA . TYR B 1 65 ? 3.221 -14.054 26.794 1.00 13.65 57 TYR B CA 1
ATOM 1019 C C . TYR B 1 65 ? 1.893 -13.318 26.940 1.00 13.76 57 TYR B C 1
ATOM 1020 O O . TYR B 1 65 ? 1.268 -13.341 27.996 1.00 13.39 57 TYR B O 1
ATOM 1029 N N . GLU B 1 66 ? 1.473 -12.674 25.853 1.00 14.23 58 GLU B N 1
ATOM 1030 C CA . GLU B 1 66 ? 0.272 -11.843 25.836 1.00 14.95 58 GLU B CA 1
ATOM 1031 C C . GLU B 1 66 ? -1.007 -12.673 25.966 1.00 14.49 58 GLU B C 1
ATOM 1032 O O . GLU B 1 66 ? -1.926 -12.296 26.696 1.00 14.40 58 GLU B O 1
ATOM 1038 N N . GLN B 1 67 ? -1.051 -13.808 25.271 1.00 14.32 59 GLN B N 1
ATOM 1039 C CA . GLN B 1 67 ? -2.140 -14.769 25.421 1.00 14.14 59 GLN B CA 1
ATOM 1040 C C . GLN B 1 67 ? -2.310 -15.195 26.876 1.00 13.63 59 GLN B C 1
ATOM 1041 O O . GLN B 1 67 ? -3.419 -15.194 27.410 1.00 13.55 59 GLN B O 1
ATOM 1047 N N . MET B 1 68 ? -1.206 -15.559 27.514 1.00 13.44 60 MET B N 1
ATOM 1048 C CA . MET B 1 68 ? -1.261 -16.048 28.888 1.00 13.00 60 MET B CA 1
ATOM 1049 C C . MET B 1 68 ? -1.590 -14.959 29.912 1.00 12.66 60 MET B C 1
ATOM 1050 O O . MET B 1 68 ? -2.298 -15.223 30.877 1.00 12.64 60 MET B O 1
ATOM 1055 N N . ILE B 1 69 ? -1.104 -13.740 29.686 1.00 12.52 61 ILE B N 1
ATOM 1056 C CA . ILE B 1 69 ? -1.502 -12.581 30.502 1.00 12.45 61 ILE B CA 1
ATOM 1057 C C . ILE B 1 69 ? -3.027 -12.430 30.508 1.00 12.96 61 ILE B C 1
ATOM 1058 O O . ILE B 1 69 ? -3.644 -12.313 31.569 1.00 12.70 61 ILE B O 1
ATOM 1063 N N . ASN B 1 70 ? -3.629 -12.463 29.321 1.00 13.46 62 ASN B N 1
ATOM 1064 C CA . ASN B 1 70 ? -5.079 -12.313 29.188 1.00 14.15 62 ASN B CA 1
ATOM 1065 C C . ASN B 1 70 ? -5.868 -13.474 29.799 1.00 14.02 62 ASN B C 1
ATOM 1066 O O . ASN B 1 70 ? -6.895 -13.250 30.431 1.00 14.10 62 ASN B O 1
ATOM 1071 N N . GLU B 1 71 ? -5.373 -14.700 29.630 1.00 13.98 63 GLU B N 1
ATOM 1072 C CA . GLU B 1 71 ? -5.982 -15.872 30.266 1.00 14.31 63 GLU B CA 1
ATOM 1073 C C . GLU B 1 71 ? -6.006 -15.733 31.785 1.00 14.29 63 GLU B C 1
ATOM 1074 O O . GLU B 1 71 ? -7.022 -16.014 32.422 1.00 14.14 63 GLU B O 1
ATOM 1080 N N . TYR B 1 72 ? -4.880 -15.300 32.352 1.00 14.51 64 TYR B N 1
ATOM 1081 C CA . TYR B 1 72 ? -4.747 -15.139 33.798 1.00 14.79 64 TYR B CA 1
ATOM 1082 C C . TYR B 1 72 ? -5.601 -13.987 34.317 1.00 15.36 64 TYR B C 1
ATOM 1083 O O . TYR B 1 72 ? -6.221 -14.105 35.376 1.00 15.42 64 TYR B O 1
ATOM 1092 N N . LYS B 1 73 ? -5.639 -12.891 33.555 1.00 16.01 65 LYS B N 1
ATOM 1093 C CA . LYS B 1 73 ? -6.486 -11.740 33.871 1.00 17.15 65 LYS B CA 1
ATOM 1094 C C . LYS B 1 73 ? -7.963 -12.112 33.881 1.00 17.67 65 LYS B C 1
ATOM 1095 O O . LYS B 1 73 ? -8.727 -11.594 34.698 1.00 17.55 65 LYS B O 1
ATOM 1101 N N . ARG B 1 74 ? -8.353 -13.005 32.968 1.00 18.35 66 ARG B N 1
ATOM 1102 C CA . ARG B 1 74 ? -9.742 -13.454 32.858 1.00 19.34 66 ARG B CA 1
ATOM 1103 C C . ARG B 1 74 ? -10.152 -14.329 34.046 1.00 19.24 66 ARG B C 1
ATOM 1104 O O . ARG B 1 74 ? -11.289 -14.258 34.523 1.00 19.47 66 ARG B O 1
ATOM 1112 N N . ARG B 1 75 ? -9.219 -15.146 34.526 1.00 19.37 67 ARG B N 1
ATOM 1113 C CA . ARG B 1 75 ? -9.498 -16.060 35.630 1.00 19.46 67 ARG B CA 1
ATOM 1114 C C . ARG B 1 75 ? -9.549 -15.317 36.968 1.00 19.60 67 ARG B C 1
ATOM 1115 O O . ARG B 1 75 ? -10.370 -15.640 37.828 1.00 19.79 67 ARG B O 1
ATOM 1123 N N . ILE B 1 76 ? -8.669 -14.329 37.129 1.00 19.70 68 ILE B N 1
ATOM 1124 C CA . ILE B 1 76 ? -8.696 -13.437 38.290 1.00 19.76 68 ILE B CA 1
ATOM 1125 C C . ILE B 1 76 ? -10.072 -12.796 38.449 1.00 19.89 68 ILE B C 1
ATOM 1126 O O . ILE B 1 76 ? -10.605 -12.745 39.554 1.00 19.98 68 ILE B O 1
ATOM 1131 N N . GLU B 1 77 ? -10.643 -12.323 37.343 1.00 20.01 69 GLU B N 1
ATOM 1132 C CA . GLU B 1 77 ? -11.953 -11.678 37.366 1.00 20.05 69 GLU B CA 1
ATOM 1133 C C . GLU B 1 77 ? -13.073 -12.616 37.812 1.00 19.96 69 GLU B C 1
ATOM 1134 O O . GLU B 1 77 ? -13.974 -12.205 38.535 1.00 20.09 69 GLU B O 1
ATOM 1140 N N . VAL B 1 78 ? -13.005 -13.876 37.392 1.00 19.98 70 VAL B N 1
ATOM 1141 C CA . VAL B 1 78 ? -13.941 -14.899 37.867 1.00 19.86 70 VAL B CA 1
ATOM 1142 C C . VAL B 1 78 ? -13.737 -15.135 39.373 1.00 19.91 70 VAL B C 1
ATOM 1143 O O . VAL B 1 78 ? -14.697 -15.094 40.150 1.00 19.86 70 VAL B O 1
ATOM 1147 N N . LEU B 1 79 ? -12.480 -15.343 39.772 1.00 19.79 71 LEU B N 1
ATOM 1148 C CA . LEU B 1 79 ? -12.128 -15.677 41.160 1.00 19.46 71 LEU B CA 1
ATOM 1149 C C . LEU B 1 79 ? -12.367 -14.529 42.140 1.00 19.43 71 LEU B C 1
ATOM 1150 O O . LEU B 1 79 ? -12.674 -14.761 43.308 1.00 19.14 71 LEU B O 1
ATOM 1155 N N . LYS B 1 80 ? -12.223 -13.301 41.646 1.00 19.57 72 LYS B N 1
ATOM 1156 C CA . LYS B 1 80 ? -12.450 -12.076 42.418 1.00 20.03 72 LYS B CA 1
ATOM 1157 C C . LYS B 1 80 ? -13.831 -12.037 43.086 1.00 20.07 72 LYS B C 1
ATOM 1158 O O . LYS B 1 80 ? -13.975 -11.529 44.194 1.00 19.99 72 LYS B O 1
ATOM 1164 N N . GLU B 1 81 ? -14.836 -12.578 42.403 1.00 20.36 73 GLU B N 1
ATOM 1165 C CA . GLU B 1 81 ? -16.224 -12.530 42.870 1.00 20.64 73 GLU B CA 1
ATOM 1166 C C . GLU B 1 81 ? -16.546 -13.593 43.925 1.00 20.49 73 GLU B C 1
ATOM 1167 O O . GLU B 1 81 ? -17.634 -13.602 44.497 1.00 20.54 73 GLU B O 1
ATOM 1173 N N . LEU B 1 82 ? -15.595 -14.481 44.191 1.00 20.48 74 LEU B N 1
ATOM 1174 C CA . LEU B 1 82 ? -15.804 -15.538 45.176 1.00 20.30 74 LEU B CA 1
ATOM 1175 C C . LEU B 1 82 ? -15.400 -15.126 46.591 1.00 19.97 74 LEU B C 1
ATOM 1176 O O . LEU B 1 82 ? -15.741 -15.807 47.557 1.00 20.20 74 LEU B O 1
ATOM 1181 N N . ILE B 1 83 ? -14.679 -14.010 46.703 1.00 19.75 75 ILE B N 1
ATOM 1182 C CA . ILE B 1 83 ? -14.181 -13.512 47.994 1.00 19.49 75 ILE B CA 1
ATOM 1183 C C . ILE B 1 83 ? -14.346 -11.998 48.153 1.00 19.37 75 ILE B C 1
ATOM 1184 O O . ILE B 1 83 ? -14.759 -11.308 47.221 1.00 19.58 75 ILE B O 1
ATOM 1189 N N . ARG C 2 2 ? 20.991 -3.529 53.259 1.00 19.75 183 ARG C N 1
ATOM 1190 C CA . ARG C 2 2 ? 21.633 -3.805 51.937 1.00 19.85 183 ARG C CA 1
ATOM 1191 C C . ARG C 2 2 ? 21.587 -2.573 51.033 1.00 20.38 183 ARG C C 1
ATOM 1192 O O . ARG C 2 2 ? 20.633 -1.798 51.066 1.00 20.33 183 ARG C O 1
ATOM 1200 N N . GLU C 2 3 ? 22.629 -2.415 50.224 1.00 21.10 184 GLU C N 1
ATOM 1201 C CA . GLU C 2 3 ? 22.799 -1.244 49.384 1.00 22.01 184 GLU C CA 1
ATOM 1202 C C . GLU C 2 3 ? 23.146 -1.677 47.967 1.00 22.23 184 GLU C C 1
ATOM 1203 O O . GLU C 2 3 ? 23.611 -2.799 47.746 1.00 22.38 184 GLU C O 1
ATOM 1209 N N . LEU C 2 4 ? 22.906 -0.795 47.004 1.00 22.82 185 LEU C N 1
ATOM 1210 C CA . LEU C 2 4 ? 23.327 -1.049 45.630 1.00 23.20 185 LEU C CA 1
ATOM 1211 C C . LEU C 2 4 ? 24.728 -0.494 45.413 1.00 23.55 185 LEU C C 1
ATOM 1212 O O . LEU C 2 4 ? 24.989 0.677 45.686 1.00 23.44 185 LEU C O 1
ATOM 1217 N N . LEU C 2 5 ? 25.630 -1.362 44.958 1.00 23.94 186 LEU C N 1
ATOM 1218 C CA . LEU C 2 5 ? 27.042 -1.018 44.776 1.00 24.33 186 LEU C CA 1
ATOM 1219 C C . LEU C 2 5 ? 27.509 -1.576 43.432 1.00 24.44 186 LEU C C 1
ATOM 1220 O O . LEU C 2 5 ? 27.680 -2.790 43.293 1.00 24.95 186 LEU C O 1
ATOM 1225 N N . PRO C 2 6 ? 27.705 -0.697 42.429 1.00 24.39 187 PRO C N 1
ATOM 1226 C CA . PRO C 2 6 ? 27.622 0.758 42.528 1.00 24.18 187 PRO C CA 1
ATOM 1227 C C . PRO C 2 6 ? 26.189 1.305 42.542 1.00 24.05 187 PRO C C 1
ATOM 1228 O O . PRO C 2 6 ? 25.256 0.649 42.074 1.00 24.05 187 PRO C O 1
ATOM 1232 N N . GLU C 2 7 ? 26.056 2.509 43.089 1.00 23.73 188 GLU C N 1
ATOM 1233 C CA . GLU C 2 7 ? 24.823 3.285 43.133 1.00 23.78 188 GLU C CA 1
ATOM 1234 C C . GLU C 2 7 ? 24.148 3.379 41.760 1.00 23.17 188 GLU C C 1
ATOM 1235 O O . GLU C 2 7 ? 24.829 3.441 40.728 1.00 23.28 188 GLU C O 1
ATOM 1241 N N . LEU C 2 8 ? 22.815 3.383 41.747 1.00 22.41 189 LEU C N 1
ATOM 1242 C CA . LEU C 2 8 ? 22.065 3.750 40.542 1.00 21.75 189 LEU C CA 1
ATOM 1243 C C . LEU C 2 8 ? 22.260 5.249 40.298 1.00 21.44 189 LEU C C 1
ATOM 1244 O O . LEU C 2 8 ? 22.213 6.037 41.251 1.00 21.11 189 LEU C O 1
ATOM 1249 N N . PRO C 2 9 ? 22.492 5.647 39.030 1.00 21.17 190 PRO C N 1
ATOM 1250 C CA . PRO C 2 9 ? 22.749 7.059 38.743 1.00 21.05 190 PRO C CA 1
ATOM 1251 C C . PRO C 2 9 ? 21.543 7.968 38.993 1.00 21.06 190 PRO C C 1
ATOM 1252 O O . PRO C 2 9 ? 20.399 7.603 38.693 1.00 20.81 190 PRO C O 1
ATOM 1256 N N . HIS C 2 10 ? 21.813 9.136 39.564 1.00 21.05 191 HIS C N 1
ATOM 1257 C CA . HIS C 2 10 ? 20.802 10.156 39.754 1.00 21.21 191 HIS C CA 1
ATOM 1258 C C . HIS C 2 10 ? 20.610 10.875 38.428 1.00 21.44 191 HIS C C 1
ATOM 1259 O O . HIS C 2 10 ? 21.569 11.019 37.659 1.00 21.29 191 HIS C O 1
ATOM 1266 N N . PRO C 2 11 ? 19.366 11.300 38.136 1.00 21.64 192 PRO C N 1
ATOM 1267 C CA . PRO C 2 11 ? 19.119 12.125 36.955 1.00 22.05 192 PRO C CA 1
ATOM 1268 C C . PRO C 2 11 ? 19.808 13.487 37.071 1.00 22.32 192 PRO C C 1
ATOM 1269 O O . PRO C 2 11 ? 20.071 13.943 38.192 1.00 22.42 192 PRO C O 1
ATOM 1273 N N . PRO C 2 12 ? 20.116 14.126 35.923 1.00 22.79 193 PRO C N 1
ATOM 1274 C CA . PRO C 2 12 ? 20.682 15.479 35.869 1.00 22.93 193 PRO C CA 1
ATOM 1275 C C . PRO C 2 12 ? 20.033 16.448 36.849 1.00 23.18 193 PRO C C 1
ATOM 1276 O O . PRO C 2 12 ? 18.824 16.386 37.061 1.00 23.58 193 PRO C O 1
ATOM 1280 N N . ARG D 2 2 ? 10.844 -19.014 18.105 1.00 15.45 183 ARG D N 1
ATOM 1281 C CA . ARG D 2 2 ? 11.122 -19.468 19.498 1.00 15.56 183 ARG D CA 1
ATOM 1282 C C . ARG D 2 2 ? 9.841 -19.892 20.220 1.00 15.66 183 ARG D C 1
ATOM 1283 O O . ARG D 2 2 ? 8.780 -19.300 20.029 1.00 15.62 183 ARG D O 1
ATOM 1291 N N . GLU D 2 3 ? 9.968 -20.917 21.055 1.00 15.75 184 GLU D N 1
ATOM 1292 C CA . GLU D 2 3 ? 8.866 -21.435 21.852 1.00 15.90 184 GLU D CA 1
ATOM 1293 C C . GLU D 2 3 ? 9.081 -21.148 23.334 1.00 15.75 184 GLU D C 1
ATOM 1294 O O . GLU D 2 3 ? 10.223 -21.050 23.793 1.00 15.54 184 GLU D O 1
ATOM 1300 N N . LEU D 2 4 ? 7.980 -21.030 24.080 1.00 15.50 185 LEU D N 1
ATOM 1301 C CA . LEU D 2 4 ? 8.051 -20.963 25.541 1.00 15.16 185 LEU D CA 1
ATOM 1302 C C . LEU D 2 4 ? 7.877 -22.376 26.102 1.00 14.77 185 LEU D C 1
ATOM 1303 O O . LEU D 2 4 ? 6.769 -22.918 26.112 1.00 15.01 185 LEU D O 1
ATOM 1308 N N . LEU D 2 5 ? 8.989 -22.960 26.544 1.00 14.64 186 LEU D N 1
ATOM 1309 C CA . LEU D 2 5 ? 9.045 -24.334 27.051 1.00 14.66 186 LEU D CA 1
ATOM 1310 C C . LEU D 2 5 ? 9.887 -24.403 28.323 1.00 14.75 186 LEU D C 1
ATOM 1311 O O . LEU D 2 5 ? 10.942 -23.770 28.396 1.00 14.47 186 LEU D O 1
ATOM 1316 N N . PRO D 2 6 ? 9.420 -25.157 29.341 1.00 14.81 187 PRO D N 1
ATOM 1317 C CA . PRO D 2 6 ? 8.107 -25.806 29.442 1.00 14.60 187 PRO D CA 1
ATOM 1318 C C . PRO D 2 6 ? 6.980 -24.771 29.360 1.00 14.66 187 PRO D C 1
ATOM 1319 O O . PRO D 2 6 ? 7.167 -23.633 29.803 1.00 14.64 187 PRO D O 1
ATOM 1323 N N . GLU D 2 7 ? 5.837 -25.154 28.785 1.00 14.34 188 GLU D N 1
ATOM 1324 C CA . GLU D 2 7 ? 4.743 -24.203 28.558 1.00 14.57 188 GLU D CA 1
ATOM 1325 C C . GLU D 2 7 ? 4.071 -23.772 29.866 1.00 13.97 188 GLU D C 1
ATOM 1326 O O . GLU D 2 7 ? 4.052 -24.525 30.840 1.00 13.80 188 GLU D O 1
ATOM 1332 N N . LEU D 2 8 ? 3.545 -22.549 29.879 1.00 13.73 189 LEU D N 1
ATOM 1333 C CA . LEU D 2 8 ? 2.771 -22.044 31.017 1.00 13.73 189 LEU D CA 1
ATOM 1334 C C . LEU D 2 8 ? 1.437 -22.788 31.152 1.00 13.62 189 LEU D C 1
ATOM 1335 O O . LEU D 2 8 ? 0.785 -23.085 30.143 1.00 13.26 189 LEU D O 1
ATOM 1340 N N . PRO D 2 9 ? 1.030 -23.096 32.399 1.00 13.73 190 PRO D N 1
ATOM 1341 C CA . PRO D 2 9 ? -0.259 -23.761 32.623 1.00 13.94 190 PRO D CA 1
ATOM 1342 C C . PRO D 2 9 ? -1.466 -22.867 32.330 1.00 14.29 190 PRO D C 1
ATOM 1343 O O . PRO D 2 9 ? -1.454 -21.667 32.636 1.00 14.27 190 PRO D O 1
ATOM 1347 N N . HIS D 2 10 ? -2.492 -23.462 31.731 1.00 14.58 191 HIS D N 1
ATOM 1348 C CA . HIS D 2 10 ? -3.766 -22.792 31.523 1.00 15.14 191 HIS D CA 1
ATOM 1349 C C . HIS D 2 10 ? -4.550 -22.806 32.829 1.00 15.76 191 HIS D C 1
ATOM 1350 O O . HIS D 2 10 ? -4.498 -23.797 33.570 1.00 15.92 191 HIS D O 1
ATOM 1357 N N . PRO D 2 11 ? -5.262 -21.701 33.132 1.00 16.48 192 PRO D N 1
ATOM 1358 C CA . PRO D 2 11 ? -6.138 -21.696 34.307 1.00 17.10 192 PRO D CA 1
ATOM 1359 C C . PRO D 2 11 ? -7.273 -22.718 34.163 1.00 17.74 192 PRO D C 1
ATOM 1360 O O . PRO D 2 11 ? -7.596 -23.117 33.038 1.00 18.16 192 PRO D O 1
ATOM 1364 N N . PRO D 2 12 ? -7.854 -23.170 35.291 1.00 18.21 193 PRO D N 1
ATOM 1365 C CA . PRO D 2 12 ? -9.050 -24.019 35.253 1.00 18.53 193 PRO D CA 1
ATOM 1366 C C . PRO D 2 12 ? -10.174 -23.463 34.376 1.00 18.90 193 PRO D C 1
ATOM 1367 O O . PRO D 2 12 ? -10.217 -22.256 34.112 1.00 19.58 193 PRO D O 1
#

Radius of gyration: 17.57 Å; Cα contacts (8 Å, |Δi|>4): 211; chains: 4; bounding box: 44×46×35 Å

Solvent-accessible surface area: 9474 Å² total; per-residue (Å²): 172,66,22,37,64,24,0,7,76,10,0,36,96,32,0,92,61,0,15,129,6,11,145,120,70,68,11,99,93,0,11,49,13,0,113,63,0,20,55,0,1,41,5,0,14,19,40,63,140,147,43,76,5,4,67,46,0,70,87,5,20,70,30,0,103,149,53,7,101,81,8,126,146,100,148,109,27,30,72,41,0,9,111,27,0,73,141,42,0,68,56,0,15,128,11,11,158,126,66,64,10,95,87,0,14,42,16,0,119,54,0,22,52,0,0,39,4,0,10,23,43,64,141,144,45,77,4,6,72,59,0,70,80,2,17,76,22,0,105,150,53,9,97,84,6,116,141,123,130,132,117,8,147,94,125,2,34,91,28,69,133,124,14,123,80,107,5,31,97,25,76

Secondary structure (DSSP, 8-state):
--HHHHHHHHHHHHHHHHHHHHHTT-HHHHHHHHHHHHHHHHHHHHHSTTSSTHHHHHHHHHHHHHHHHHHHH--/-HHHHHHHHHHHHHHHHHHHHHHT-HHHHHHHHHHHHHHHHHHHHHHTTSSSHHHHHHHHHHHHHHHHHHHTT-/---SSPPPPP-/---SSPPPPP-

B-factor: mean 16.84, std 4.67, range [7.97, 41.61]